Protein AF-A0A3D4AL26-F1 (afdb_monomer)

Secondary structure (DSSP, 8-state):
--------------------TTS----EEEEEEEEETTEEEEEEE--TTT-SHHHHHHHH-TTTS---SEEEEEETTTTEEEEEEETTS-B----HHHHHHHHHHHTT--SEEEEEEHHHHHH------------

Nearest PDB structures (foldseek):
  8qzy-assembly1_A  TM=8.333E-01  e=2.496E-03  Pseudomonas aeruginosa PA14
  5h2g-assembly1_B  TM=7.036E-01  e=9.043E-03  Corynebacterium glutamicum ATCC 13032
  6jis-assembly1_A-2  TM=7.839E-01  e=1.715E-01  Staphylococcus aureus
  6jiw-assembly1_A-2  TM=7.699E-01  e=2.330E-01  Staphylococcus aureus
  4noh-assembly2_B  TM=6.053E-01  e=6.214E-01  Bacillus anthracis

Mean predicted aligned error: 11.16 Å

Solvent-accessible surface area (backbone atoms only — not comparable to full-atom values): 8316 Å² total; per-residue (Å²): 139,83,87,88,81,83,82,77,77,84,72,76,86,66,86,77,87,66,92,50,92,95,50,90,71,77,54,74,44,64,36,34,28,43,77,56,97,92,40,35,36,34,40,28,60,67,47,78,91,57,72,42,38,69,56,36,20,38,46,20,27,70,87,74,35,76,40,28,52,33,40,35,30,21,39,74,88,75,77,37,81,73,48,36,26,38,34,81,20,47,79,49,86,83,52,73,65,56,56,50,51,52,52,39,45,73,74,71,50,65,79,40,78,42,84,44,33,58,66,59,60,68,71,41,74,75,78,71,78,76,76,75,74,82,127

Sequence (135 aa):
NINSNNFIFYVKCACYNKIIKGKEVMTMQIVYGLDINNLKYLVLDYNESLMNGDTVCKLAAFRSGLGADRVVFMDMVHDTVIAIYNAEGHNVVPDLNDFKAARTISAGSHEREYHVTDYYLSTIVSEKTLIKAAC

pLDDT: mean 76.56, std 22.69, range [29.19, 97.5]

Structure (mmCIF, N/CA/C/O backbone):
data_AF-A0A3D4AL26-F1
#
_entry.id   AF-A0A3D4AL26-F1
#
loop_
_atom_site.group_PDB
_atom_site.id
_atom_site.type_symbol
_atom_site.label_atom_id
_atom_site.label_alt_id
_atom_site.label_comp_id
_atom_site.label_asym_id
_atom_site.label_entity_id
_atom_site.label_seq_id
_atom_site.pdbx_PDB_ins_code
_atom_site.Cartn_x
_atom_site.Cartn_y
_atom_site.Cartn_z
_atom_site.occupancy
_atom_site.B_iso_or_equiv
_atom_site.auth_seq_id
_atom_site.auth_comp_id
_atom_site.auth_asym_id
_atom_site.auth_atom_id
_atom_site.pdbx_PDB_model_num
ATOM 1 N N . ASN A 1 1 ? 18.723 44.376 -6.836 1.00 35.94 1 ASN A N 1
ATOM 2 C CA . ASN A 1 1 ? 18.366 43.450 -7.928 1.00 35.94 1 ASN A CA 1
ATOM 3 C C . ASN A 1 1 ? 18.548 42.044 -7.402 1.00 35.94 1 ASN A C 1
ATOM 5 O O . ASN A 1 1 ? 19.679 41.612 -7.236 1.00 35.94 1 ASN A O 1
ATOM 9 N N . ILE A 1 2 ? 17.456 41.426 -6.964 1.00 32.06 2 ILE A N 1
ATOM 10 C CA . ILE A 1 2 ? 17.466 40.149 -6.251 1.00 32.06 2 ILE A CA 1
ATOM 11 C C . ILE A 1 2 ? 17.160 39.018 -7.243 1.00 32.06 2 ILE A C 1
ATOM 13 O O . ILE A 1 2 ? 16.229 39.130 -8.030 1.00 32.06 2 ILE A O 1
ATOM 17 N N . ASN A 1 3 ? 17.922 37.935 -7.086 1.00 35.09 3 ASN A N 1
ATOM 18 C CA . ASN A 1 3 ? 17.632 36.540 -7.424 1.00 35.09 3 ASN A CA 1
ATOM 19 C C . ASN A 1 3 ? 17.543 36.099 -8.883 1.00 35.09 3 ASN A C 1
ATOM 21 O O . ASN A 1 3 ? 16.505 36.175 -9.527 1.00 35.09 3 ASN A O 1
ATOM 25 N N . SER A 1 4 ? 18.571 35.351 -9.268 1.00 35.31 4 SER A N 1
ATOM 26 C CA . SER A 1 4 ? 18.408 34.146 -10.075 1.00 35.31 4 SER A CA 1
ATOM 27 C C . SER A 1 4 ? 19.645 33.279 -9.874 1.00 35.31 4 SER A C 1
ATOM 29 O O . SER A 1 4 ? 20.694 33.617 -10.410 1.00 35.31 4 SER A O 1
ATOM 31 N N . ASN A 1 5 ? 19.535 32.256 -9.017 1.00 36.06 5 ASN A N 1
ATOM 32 C CA . ASN A 1 5 ? 20.258 30.974 -9.078 1.00 36.06 5 ASN A CA 1
ATOM 33 C C . ASN A 1 5 ? 19.948 30.134 -7.825 1.00 36.06 5 ASN A C 1
ATOM 35 O O . ASN A 1 5 ? 20.831 29.812 -7.038 1.00 36.06 5 ASN A O 1
ATOM 39 N N . ASN A 1 6 ? 18.676 29.765 -7.641 1.00 31.30 6 ASN A N 1
ATOM 40 C CA . ASN A 1 6 ? 18.338 28.638 -6.774 1.00 31.30 6 ASN A CA 1
ATOM 41 C C . ASN A 1 6 ? 18.342 27.374 -7.634 1.00 31.30 6 ASN A C 1
ATOM 43 O O . ASN A 1 6 ? 17.350 27.032 -8.272 1.00 31.30 6 ASN A O 1
ATOM 47 N N . PHE A 1 7 ? 19.493 26.704 -7.659 1.00 30.92 7 PHE A N 1
ATOM 48 C CA . PHE A 1 7 ? 19.584 25.298 -8.029 1.00 30.92 7 PHE A CA 1
ATOM 49 C C . PHE A 1 7 ? 18.803 24.494 -6.984 1.00 30.92 7 PHE A C 1
ATOM 51 O O . PHE A 1 7 ? 19.277 24.268 -5.872 1.00 30.92 7 PHE A O 1
ATOM 58 N N . ILE A 1 8 ? 17.577 24.100 -7.325 1.00 31.73 8 ILE A N 1
ATOM 59 C CA . ILE A 1 8 ? 16.817 23.128 -6.543 1.00 31.73 8 ILE A CA 1
ATOM 60 C C . ILE A 1 8 ? 17.408 21.758 -6.876 1.00 31.73 8 ILE A C 1
ATOM 62 O O . ILE A 1 8 ? 17.200 21.217 -7.961 1.00 31.73 8 ILE A O 1
ATOM 66 N N . PHE A 1 9 ? 18.193 21.215 -5.950 1.00 29.19 9 PHE A N 1
ATOM 67 C CA . PHE A 1 9 ? 18.602 19.819 -5.994 1.00 29.19 9 PHE A CA 1
ATOM 68 C C . PHE A 1 9 ? 17.370 18.954 -5.712 1.00 29.19 9 PHE A C 1
ATOM 70 O O . PHE A 1 9 ? 16.875 18.921 -4.586 1.00 29.19 9 PHE A O 1
ATOM 77 N N . TYR A 1 10 ? 16.889 18.234 -6.726 1.00 30.91 10 TYR A N 1
ATOM 78 C CA . TYR A 1 10 ? 16.022 17.076 -6.530 1.00 30.91 10 TYR A CA 1
ATOM 79 C C . TYR A 1 10 ? 16.855 15.976 -5.870 1.00 30.91 10 TYR A C 1
ATOM 81 O O . TYR A 1 10 ? 17.456 15.134 -6.538 1.00 30.91 10 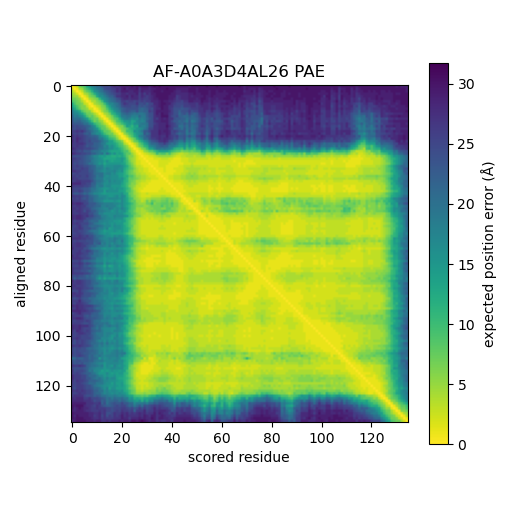TYR A O 1
ATOM 89 N N . VAL A 1 11 ? 16.944 16.001 -4.541 1.00 30.83 11 VAL A N 1
ATOM 90 C CA . VAL A 1 11 ? 17.445 14.848 -3.799 1.00 30.83 11 VAL A CA 1
ATOM 91 C C . VAL A 1 11 ? 16.312 13.834 -3.762 1.00 30.83 11 VAL A C 1
ATOM 93 O O . VAL A 1 11 ? 15.388 13.932 -2.960 1.00 30.83 11 VAL A O 1
ATOM 96 N N . LYS A 1 12 ? 16.401 12.889 -4.705 1.00 33.41 12 LYS A N 1
ATOM 97 C CA . LYS A 1 12 ? 15.806 11.549 -4.678 1.00 33.41 12 LYS A CA 1
ATOM 98 C C . LYS A 1 12 ? 15.645 11.118 -3.217 1.00 33.41 12 LYS A C 1
ATOM 100 O O . LYS A 1 12 ? 16.650 11.008 -2.512 1.00 33.41 12 LYS A O 1
ATOM 105 N N . CYS A 1 13 ? 14.406 10.946 -2.760 1.00 33.97 13 CYS A N 1
ATOM 106 C CA . CYS A 1 13 ? 14.101 10.525 -1.397 1.00 33.97 13 CYS A CA 1
ATOM 107 C C . CYS A 1 13 ? 14.562 9.070 -1.232 1.00 33.97 13 CYS A C 1
ATOM 109 O O . CYS A 1 13 ? 13.802 8.128 -1.403 1.00 33.97 13 CYS A O 1
ATOM 111 N N . ALA A 1 14 ? 15.860 8.882 -1.007 1.00 35.97 14 ALA A N 1
ATOM 112 C CA . ALA A 1 14 ? 16.391 7.641 -0.490 1.00 35.97 14 ALA A CA 1
ATOM 113 C C . ALA A 1 14 ? 15.940 7.565 0.967 1.00 35.97 14 ALA A C 1
ATOM 115 O O . ALA A 1 14 ? 16.202 8.491 1.738 1.00 35.97 14 ALA A O 1
ATOM 116 N N . CYS A 1 15 ? 15.255 6.486 1.334 1.00 41.06 15 CYS A N 1
ATOM 117 C CA . CYS A 1 15 ? 14.941 6.148 2.715 1.00 41.06 15 CYS A CA 1
ATOM 118 C C . CYS A 1 15 ? 16.244 6.128 3.536 1.00 41.06 15 CYS A C 1
ATOM 120 O O . CYS A 1 15 ? 16.999 5.155 3.532 1.00 41.06 15 CYS A O 1
ATOM 122 N N . TYR A 1 16 ? 16.565 7.244 4.192 1.00 41.66 16 TYR A N 1
ATOM 123 C CA . TYR A 1 16 ? 17.782 7.389 4.981 1.00 41.66 16 TYR A CA 1
ATOM 124 C C . TYR A 1 16 ? 17.564 6.779 6.366 1.00 41.66 16 TYR A C 1
ATOM 126 O O . TYR A 1 16 ? 17.191 7.464 7.316 1.00 41.66 16 TYR A O 1
ATOM 134 N N . ASN A 1 17 ? 17.886 5.494 6.507 1.00 46.31 17 ASN A N 1
ATOM 135 C CA . ASN A 1 17 ? 18.172 4.908 7.812 1.00 46.31 17 ASN A CA 1
ATOM 136 C C . ASN A 1 17 ? 19.556 5.379 8.270 1.00 46.31 17 ASN A C 1
ATOM 138 O O . ASN A 1 17 ? 20.585 4.856 7.841 1.00 46.31 17 ASN A O 1
ATOM 142 N N . LYS A 1 18 ? 19.605 6.385 9.147 1.00 38.44 18 LYS A N 1
ATOM 143 C CA . LYS A 1 18 ? 20.851 6.797 9.803 1.00 38.44 18 LYS A CA 1
ATOM 144 C C . LYS A 1 18 ? 20.636 6.876 11.305 1.00 38.44 18 LYS A C 1
ATOM 146 O O . LYS A 1 18 ? 20.112 7.863 11.796 1.00 38.44 18 LYS A O 1
ATOM 151 N N . ILE A 1 19 ? 21.073 5.849 12.034 1.00 38.34 19 ILE A N 1
ATOM 152 C CA . ILE A 1 19 ? 21.093 5.846 13.503 1.00 38.34 19 ILE A CA 1
ATOM 153 C C . ILE A 1 19 ? 21.969 7.015 13.974 1.00 38.34 19 ILE A C 1
ATOM 155 O O . ILE A 1 19 ? 23.199 6.964 13.904 1.00 38.34 19 ILE A O 1
ATOM 159 N N . ILE A 1 20 ? 21.337 8.084 14.455 1.00 42.66 20 ILE A N 1
ATOM 160 C CA . ILE A 1 20 ? 22.001 9.152 15.200 1.00 42.66 20 ILE A CA 1
ATOM 161 C C . ILE A 1 20 ? 21.867 8.773 16.673 1.00 42.66 20 ILE A C 1
ATOM 163 O O . ILE A 1 20 ? 20.763 8.717 17.210 1.00 42.66 20 ILE A O 1
ATOM 167 N N . LYS A 1 21 ? 23.004 8.459 17.306 1.00 37.81 21 LYS A N 1
ATOM 168 C CA . LYS A 1 21 ? 23.132 8.070 18.720 1.00 37.81 21 LYS A CA 1
ATOM 169 C C . LYS A 1 21 ? 22.123 8.812 19.614 1.00 37.81 21 LYS A C 1
ATOM 171 O O . LYS A 1 21 ? 22.260 10.013 19.829 1.00 37.81 21 LYS A O 1
ATOM 176 N N . GLY A 1 22 ? 21.142 8.080 20.144 1.00 43.06 22 GLY A N 1
ATOM 177 C CA . GLY A 1 22 ? 20.238 8.552 21.198 1.00 43.06 22 GLY A CA 1
ATOM 178 C C . GLY A 1 22 ? 19.011 9.362 20.762 1.00 43.06 22 GLY A C 1
ATOM 179 O O . GLY A 1 22 ? 18.331 9.891 21.635 1.00 43.06 22 GLY A O 1
ATOM 180 N N . LYS A 1 23 ? 18.698 9.464 19.464 1.00 41.72 23 LYS A N 1
ATOM 181 C CA . LYS A 1 23 ? 17.408 9.994 18.990 1.00 41.72 23 LYS A CA 1
ATOM 182 C C . LYS A 1 23 ? 16.742 8.966 18.082 1.00 41.72 23 LYS A C 1
ATOM 184 O O . LYS A 1 23 ? 17.336 8.586 17.076 1.00 41.72 23 LYS A O 1
ATOM 189 N N . GLU A 1 24 ? 15.535 8.525 18.439 1.00 48.28 24 GLU A N 1
ATOM 190 C CA . GLU A 1 24 ? 14.662 7.797 17.513 1.00 48.28 24 GLU A CA 1
ATOM 191 C C . GLU A 1 24 ? 14.517 8.635 16.243 1.00 48.28 24 GLU A C 1
ATOM 193 O O . GLU A 1 24 ? 14.090 9.792 16.276 1.00 48.28 24 GLU A O 1
ATOM 198 N N . VAL A 1 25 ? 14.966 8.077 15.126 1.00 51.28 25 VAL A N 1
ATOM 199 C CA . VAL A 1 25 ? 14.778 8.690 13.820 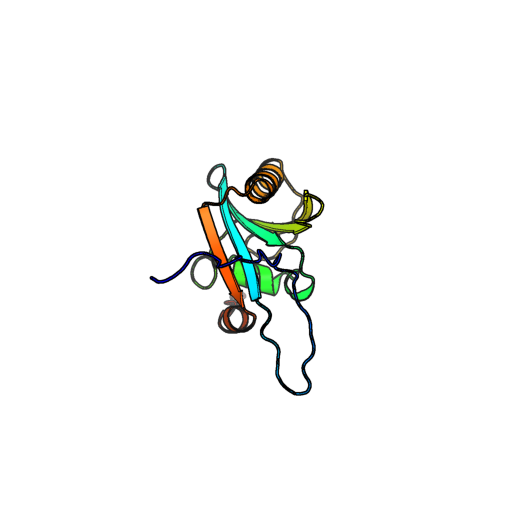1.00 51.28 25 VAL A CA 1
ATOM 200 C C . VAL A 1 25 ? 13.374 8.314 13.399 1.00 51.28 25 VAL A C 1
ATOM 202 O O . VAL A 1 25 ? 13.108 7.142 13.161 1.00 51.28 25 VAL A O 1
ATOM 205 N N . MET A 1 26 ? 12.480 9.300 13.348 1.00 58.22 26 MET A N 1
ATOM 206 C CA . MET A 1 26 ? 11.157 9.101 12.768 1.00 58.22 26 MET A CA 1
A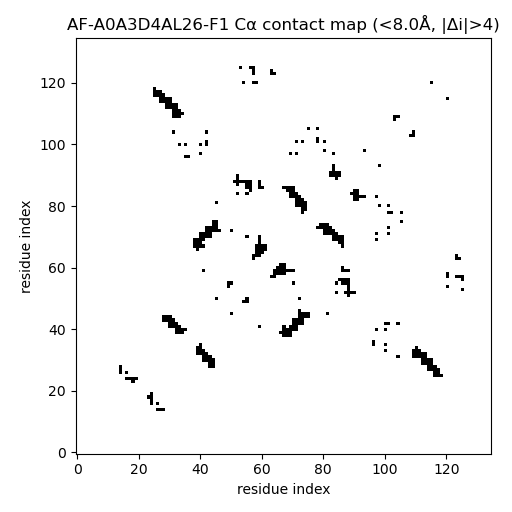TOM 207 C C . MET A 1 26 ? 11.347 8.710 11.304 1.00 58.22 26 MET A C 1
ATOM 209 O O . MET A 1 26 ? 11.857 9.521 10.524 1.00 58.22 26 MET A O 1
ATOM 213 N N . THR A 1 27 ? 10.975 7.487 10.929 1.00 71.88 27 THR A N 1
ATOM 214 C CA . THR A 1 27 ? 10.944 7.130 9.514 1.00 71.88 27 THR A CA 1
ATOM 215 C C . THR A 1 27 ? 9.695 7.744 8.888 1.00 71.88 27 THR A C 1
ATOM 217 O O . THR A 1 27 ? 8.622 7.790 9.498 1.00 71.88 27 THR A O 1
ATOM 220 N N . MET A 1 28 ? 9.867 8.323 7.701 1.00 79.62 28 MET A N 1
ATOM 221 C CA . MET A 1 28 ? 8.789 8.899 6.906 1.00 79.62 28 MET A CA 1
ATOM 222 C C . MET A 1 28 ? 8.688 8.099 5.615 1.00 79.62 28 MET A C 1
ATOM 224 O O . MET A 1 28 ? 9.655 8.015 4.860 1.00 79.62 28 MET A O 1
ATOM 228 N N . GLN A 1 29 ? 7.516 7.529 5.375 1.00 87.00 29 GLN A N 1
ATOM 229 C CA . GLN A 1 29 ? 7.163 6.790 4.179 1.00 87.00 29 GLN A CA 1
ATOM 230 C C . GLN A 1 29 ? 6.195 7.620 3.343 1.00 87.00 29 GLN A C 1
ATOM 232 O O . GLN A 1 29 ? 5.158 8.068 3.833 1.00 87.00 29 GLN A O 1
ATOM 237 N N . ILE A 1 30 ? 6.508 7.781 2.061 1.00 90.62 30 ILE A N 1
ATOM 238 C CA . ILE A 1 30 ? 5.556 8.337 1.101 1.00 90.62 30 ILE A CA 1
ATOM 239 C C . ILE A 1 30 ? 4.644 7.202 0.630 1.00 90.62 30 ILE A C 1
ATOM 241 O O . ILE A 1 30 ? 5.122 6.124 0.259 1.00 90.62 30 ILE A O 1
ATOM 245 N N . VAL A 1 31 ? 3.336 7.445 0.679 1.00 93.00 31 VAL A N 1
ATOM 246 C CA . VAL A 1 31 ? 2.287 6.524 0.238 1.00 93.00 31 VAL A CA 1
ATOM 247 C C . VAL A 1 31 ? 1.416 7.238 -0.788 1.00 93.00 31 VAL A C 1
ATOM 249 O O . VAL A 1 31 ? 0.897 8.319 -0.520 1.00 93.00 31 VAL A O 1
ATOM 252 N N . TYR A 1 32 ? 1.228 6.629 -1.952 1.00 95.75 32 TYR A N 1
ATOM 253 C CA . TYR A 1 32 ? 0.441 7.191 -3.043 1.00 95.75 32 TYR A CA 1
ATOM 254 C C . TYR A 1 32 ? -0.933 6.532 -3.110 1.00 95.75 32 TYR A C 1
ATOM 256 O O . TYR A 1 32 ? -1.041 5.309 -3.084 1.00 95.75 32 TYR A O 1
ATOM 264 N N . GLY A 1 33 ? -1.983 7.343 -3.196 1.00 95.69 33 GLY A N 1
ATOM 265 C CA . GLY A 1 33 ? -3.368 6.900 -3.312 1.00 95.69 33 GLY A CA 1
ATOM 266 C C . GLY A 1 33 ? -3.919 7.082 -4.724 1.00 95.69 33 GLY A C 1
ATOM 267 O O . GLY A 1 33 ? -3.680 8.118 -5.353 1.00 95.69 33 GLY A O 1
ATOM 268 N N . LEU A 1 34 ? -4.687 6.102 -5.198 1.00 95.94 34 LEU A N 1
ATOM 269 C CA . LEU A 1 34 ? -5.462 6.191 -6.437 1.00 95.94 34 LEU A CA 1
ATOM 270 C C . LEU A 1 34 ? -6.670 5.250 -6.427 1.00 95.94 34 LEU A C 1
ATOM 272 O O . LEU A 1 34 ? -6.645 4.212 -5.764 1.00 95.94 34 LEU A O 1
ATOM 276 N N . ASP A 1 35 ? -7.674 5.575 -7.238 1.00 95.12 35 ASP A N 1
ATOM 277 C CA . ASP A 1 35 ? -8.867 4.754 -7.409 1.00 95.12 35 ASP A CA 1
ATOM 278 C C . ASP A 1 35 ? -8.859 4.086 -8.803 1.00 95.12 35 ASP A C 1
ATOM 280 O O . ASP A 1 35 ? -8.759 4.741 -9.842 1.00 95.12 35 ASP A O 1
ATOM 284 N N . ILE A 1 36 ? -8.970 2.753 -8.854 1.00 93.44 36 ILE A N 1
ATOM 285 C CA . ILE A 1 36 ? -9.058 1.978 -10.104 1.00 93.44 36 ILE A CA 1
ATOM 286 C C . ILE A 1 36 ? -10.248 1.032 -10.027 1.00 93.44 36 ILE A C 1
ATOM 288 O O . ILE A 1 36 ? -10.298 0.162 -9.167 1.00 93.44 36 ILE A O 1
ATOM 292 N N . ASN A 1 37 ? -11.184 1.142 -10.975 1.00 91.94 37 ASN A N 1
ATOM 293 C CA . ASN A 1 37 ? -12.340 0.241 -11.081 1.00 91.94 37 ASN A CA 1
ATOM 294 C C . ASN A 1 37 ? -13.136 0.114 -9.763 1.00 91.94 37 ASN A C 1
ATOM 296 O O . ASN A 1 37 ? -13.567 -0.977 -9.399 1.00 91.94 37 ASN A O 1
ATOM 300 N N . ASN A 1 38 ? -13.333 1.237 -9.061 1.00 91.50 38 ASN A N 1
ATOM 301 C CA . ASN A 1 38 ? -13.972 1.329 -7.739 1.00 91.50 38 ASN A CA 1
ATOM 302 C C . ASN A 1 38 ? -13.219 0.635 -6.589 1.00 91.50 38 ASN A C 1
ATOM 304 O O . ASN A 1 38 ? -13.796 0.469 -5.518 1.00 91.50 38 ASN A O 1
ATOM 308 N N . LEU A 1 39 ? -11.957 0.257 -6.793 1.00 94.56 39 LEU A N 1
ATOM 309 C CA . LEU A 1 39 ? -11.054 -0.187 -5.736 1.00 94.56 39 LEU A CA 1
ATOM 310 C C . LEU A 1 39 ? -10.075 0.931 -5.394 1.00 94.56 39 LEU A C 1
ATOM 312 O O . LEU A 1 39 ? -9.481 1.545 -6.285 1.00 94.56 39 LEU A O 1
ATOM 316 N N . LYS A 1 40 ? -9.901 1.167 -4.098 1.00 96.31 40 LYS A N 1
ATOM 317 C CA . LYS A 1 40 ? -8.964 2.143 -3.552 1.00 96.31 40 LYS A CA 1
ATOM 318 C C . LYS A 1 40 ? -7.621 1.485 -3.299 1.00 96.31 40 LYS A C 1
ATOM 320 O O . LYS A 1 40 ? -7.531 0.505 -2.555 1.00 96.31 40 LYS A O 1
ATOM 325 N N . TYR A 1 41 ? -6.582 2.059 -3.883 1.00 97.50 41 TYR A N 1
ATOM 326 C CA . TYR A 1 41 ? -5.218 1.569 -3.797 1.00 97.50 41 TYR A CA 1
ATOM 327 C C . TYR A 1 41 ? -4.347 2.522 -2.995 1.00 97.50 41 TYR A C 1
ATOM 329 O O . TYR A 1 41 ? -4.371 3.731 -3.217 1.00 97.50 41 TYR A O 1
ATOM 337 N N . LEU A 1 42 ? -3.521 1.955 -2.118 1.00 96.69 42 LEU A N 1
ATOM 338 C CA . LEU A 1 42 ? -2.317 2.604 -1.610 1.00 96.69 42 LEU A CA 1
ATOM 339 C C . LEU A 1 42 ? -1.113 1.894 -2.209 1.00 96.69 42 LEU A C 1
ATOM 341 O O . LEU A 1 42 ? -1.000 0.678 -2.094 1.00 96.69 42 LEU A O 1
ATOM 345 N N . VAL A 1 43 ? -0.211 2.641 -2.828 1.00 95.44 43 VAL A N 1
ATOM 346 C CA . VAL A 1 43 ? 1.043 2.121 -3.371 1.00 95.44 43 VAL A CA 1
ATOM 347 C C . VAL A 1 43 ? 2.188 2.832 -2.674 1.00 95.44 43 VAL A C 1
ATOM 349 O O . VAL A 1 43 ? 2.198 4.058 -2.574 1.00 95.44 43 VAL A O 1
ATOM 352 N N . LEU A 1 44 ? 3.155 2.075 -2.179 1.00 93.69 44 LEU A N 1
ATOM 353 C CA . LEU A 1 44 ? 4.317 2.613 -1.487 1.00 93.69 44 LEU A CA 1
ATOM 354 C C . LEU A 1 44 ? 5.577 1.853 -1.879 1.00 93.69 44 LEU A C 1
ATOM 356 O O . LEU A 1 44 ? 5.516 0.695 -2.298 1.00 93.69 44 LEU A O 1
ATOM 360 N N . ASP A 1 45 ? 6.711 2.538 -1.750 1.00 91.06 45 ASP A N 1
ATOM 361 C CA . ASP A 1 45 ? 8.012 1.915 -1.957 1.00 91.06 45 ASP A CA 1
ATOM 362 C C . ASP A 1 45 ? 8.243 0.798 -0.932 1.00 91.06 45 ASP A C 1
ATOM 364 O O . ASP A 1 45 ? 7.722 0.842 0.191 1.00 91.06 45 ASP A O 1
ATOM 368 N N . TYR A 1 46 ? 9.015 -0.208 -1.322 1.00 83.69 46 TYR A N 1
ATOM 369 C CA . TYR A 1 46 ? 9.289 -1.358 -0.478 1.00 83.69 46 TYR A CA 1
ATOM 370 C C . TYR A 1 46 ? 10.001 -0.935 0.810 1.00 83.69 46 TYR A C 1
ATOM 372 O O . TYR A 1 46 ? 11.074 -0.329 0.793 1.00 83.69 46 TYR A O 1
ATOM 380 N N . ASN A 1 47 ? 9.406 -1.307 1.942 1.00 80.19 47 ASN A N 1
ATOM 381 C CA . ASN A 1 47 ? 9.964 -1.075 3.262 1.00 80.19 47 ASN A CA 1
ATOM 382 C C . ASN A 1 47 ? 9.599 -2.236 4.195 1.00 80.19 47 ASN A C 1
ATOM 384 O O . ASN A 1 47 ? 8.432 -2.431 4.541 1.00 80.19 47 ASN A O 1
ATOM 388 N N . GLU A 1 48 ? 10.609 -2.996 4.619 1.00 76.88 48 GLU A N 1
ATOM 389 C CA . GLU A 1 48 ? 10.449 -4.188 5.461 1.00 76.88 48 GLU A CA 1
ATOM 390 C C . GLU A 1 48 ? 9.725 -3.910 6.777 1.00 76.88 48 GLU A C 1
ATOM 392 O O . GLU A 1 48 ? 8.940 -4.744 7.225 1.00 76.88 48 GLU A O 1
ATOM 397 N N . SER A 1 49 ? 9.931 -2.737 7.388 1.00 75.38 49 SER A N 1
ATOM 398 C CA . SER A 1 49 ? 9.288 -2.406 8.667 1.00 75.38 49 SER A CA 1
ATOM 399 C C . SER A 1 49 ? 7.772 -2.246 8.535 1.00 75.38 49 SER A C 1
ATOM 401 O O . SER A 1 49 ? 7.028 -2.494 9.488 1.00 75.38 49 SER A O 1
ATOM 403 N N . LEU A 1 50 ? 7.307 -1.864 7.345 1.00 76.69 50 LEU A N 1
ATOM 404 C CA . LEU A 1 50 ? 5.899 -1.632 7.045 1.00 76.69 50 LEU A CA 1
ATOM 405 C C . LEU A 1 50 ? 5.209 -2.866 6.462 1.00 76.69 50 LEU A C 1
ATOM 407 O O . LEU A 1 50 ? 3.983 -2.954 6.513 1.00 76.69 50 LEU A O 1
ATOM 411 N N . MET A 1 51 ? 5.974 -3.833 5.952 1.00 81.81 51 MET A N 1
ATOM 412 C CA . MET A 1 51 ? 5.465 -5.029 5.281 1.00 81.81 51 MET A CA 1
ATOM 413 C C . MET A 1 51 ? 5.052 -6.130 6.275 1.00 81.81 51 MET A C 1
ATOM 415 O O . MET A 1 51 ? 5.485 -7.279 6.201 1.00 81.81 51 MET A O 1
ATOM 419 N N . ASN A 1 52 ? 4.189 -5.776 7.228 1.00 86.81 52 ASN A N 1
ATOM 420 C CA . ASN A 1 52 ? 3.541 -6.713 8.142 1.00 86.81 52 ASN A CA 1
ATOM 421 C C . ASN A 1 52 ? 2.025 -6.462 8.176 1.00 86.81 52 ASN A C 1
ATOM 423 O O . ASN A 1 52 ? 1.566 -5.337 7.975 1.00 86.81 52 ASN A O 1
ATOM 427 N N . GLY A 1 53 ? 1.245 -7.517 8.423 1.00 86.81 53 GLY A N 1
ATOM 428 C CA . GLY A 1 53 ? -0.214 -7.449 8.320 1.00 86.81 53 GLY A CA 1
ATOM 429 C C . GLY A 1 53 ? -0.856 -6.430 9.263 1.00 86.81 53 GLY A C 1
ATOM 430 O O . GLY A 1 53 ? -1.747 -5.698 8.844 1.00 86.81 53 GLY A O 1
ATOM 431 N N . ASP A 1 54 ? -0.359 -6.306 10.496 1.00 88.38 54 ASP A N 1
ATOM 432 C CA . ASP A 1 54 ? -0.907 -5.370 11.483 1.00 88.38 54 ASP A CA 1
ATOM 433 C C . ASP A 1 54 ? -0.726 -3.910 11.042 1.00 88.38 54 ASP A C 1
ATOM 435 O O . ASP A 1 54 ? -1.676 -3.123 11.081 1.0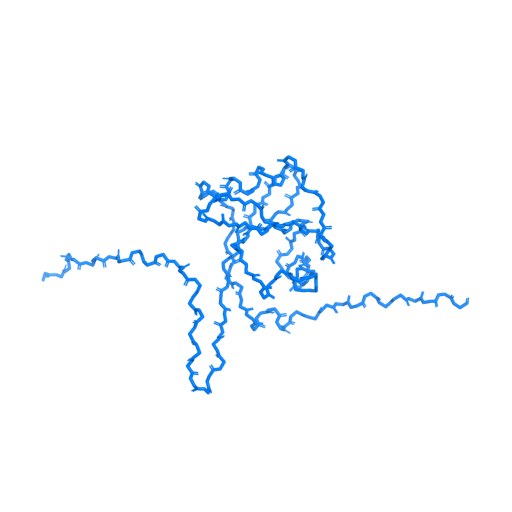0 88.38 54 ASP A O 1
ATOM 439 N N . THR A 1 55 ? 0.475 -3.540 10.588 1.00 88.50 55 THR A N 1
ATOM 440 C CA . THR A 1 55 ? 0.764 -2.196 10.068 1.00 88.50 55 THR A CA 1
ATOM 441 C C . THR A 1 55 ? -0.066 -1.898 8.826 1.00 88.50 55 THR A C 1
ATOM 443 O O . THR A 1 55 ? -0.626 -0.808 8.710 1.00 88.50 55 THR A O 1
ATOM 446 N N . VAL A 1 56 ? -0.190 -2.864 7.915 1.00 91.31 56 VAL A N 1
ATOM 447 C CA . VAL A 1 56 ? -0.995 -2.691 6.704 1.00 91.31 56 VAL A CA 1
ATOM 448 C C . VAL A 1 56 ? -2.474 -2.511 7.034 1.00 91.31 56 VAL A C 1
ATOM 450 O O . VAL A 1 56 ? -3.107 -1.606 6.498 1.00 91.31 56 VAL A O 1
ATOM 453 N N . CYS A 1 57 ? -3.013 -3.315 7.948 1.00 91.38 57 CYS A N 1
ATOM 454 C CA . CYS A 1 57 ? -4.394 -3.205 8.408 1.00 91.38 57 CYS A CA 1
ATOM 455 C C . CYS A 1 57 ? -4.673 -1.812 8.999 1.00 91.38 57 CYS A C 1
ATOM 457 O O . CYS A 1 57 ? -5.657 -1.162 8.645 1.00 91.38 57 CYS A O 1
ATOM 459 N N . LYS A 1 58 ? -3.757 -1.289 9.827 1.00 90.50 58 LYS A N 1
ATOM 460 C CA . LYS A 1 58 ? -3.841 0.089 10.341 1.00 90.50 58 LYS A CA 1
ATOM 461 C C . LYS A 1 58 ? -3.836 1.124 9.227 1.00 90.50 58 LYS A C 1
ATOM 463 O O . LYS A 1 58 ? -4.646 2.045 9.248 1.00 90.50 58 LYS A O 1
ATOM 468 N N . LEU A 1 59 ? -2.926 0.977 8.267 1.00 90.44 59 LEU A N 1
ATOM 469 C CA . LEU A 1 59 ? -2.785 1.905 7.151 1.00 90.44 59 LEU A CA 1
ATOM 470 C C . LEU A 1 59 ? -4.044 1.922 6.271 1.00 90.44 59 LEU A C 1
ATOM 472 O O . LEU A 1 59 ? -4.513 2.992 5.886 1.00 90.44 59 LEU A O 1
ATOM 476 N N . ALA A 1 60 ? -4.612 0.751 5.989 1.00 92.94 60 ALA A N 1
ATOM 477 C CA . ALA A 1 60 ? -5.769 0.582 5.118 1.00 92.94 60 ALA A CA 1
ATOM 478 C C . ALA A 1 60 ? -7.114 0.899 5.797 1.00 92.94 60 ALA A C 1
ATOM 480 O O . ALA A 1 60 ? -8.119 1.077 5.107 1.00 92.94 60 ALA A O 1
ATOM 481 N N . ALA A 1 61 ? -7.158 1.006 7.129 1.00 90.19 61 ALA A N 1
ATOM 482 C CA . ALA A 1 61 ? -8.387 1.263 7.873 1.00 90.19 61 ALA A CA 1
ATOM 483 C C . ALA A 1 61 ? -9.091 2.553 7.410 1.00 90.19 61 ALA A C 1
ATOM 485 O O . ALA A 1 61 ? -8.511 3.635 7.413 1.00 90.19 61 ALA A O 1
ATOM 486 N N . PHE A 1 62 ? -10.378 2.463 7.061 1.00 85.75 62 PHE A N 1
ATOM 487 C CA . PHE A 1 62 ? -11.119 3.582 6.458 1.00 85.75 62 PHE A CA 1
ATOM 488 C C . PHE A 1 62 ? -11.342 4.782 7.388 1.00 85.75 62 PHE A C 1
ATOM 490 O O . PHE A 1 62 ? -11.412 5.918 6.932 1.00 85.75 62 PHE A O 1
ATOM 497 N N . ARG A 1 63 ? -11.513 4.533 8.691 1.00 82.38 63 ARG A N 1
ATOM 498 C CA . ARG A 1 63 ? -11.861 5.582 9.668 1.00 82.38 63 ARG A CA 1
ATOM 499 C C . ARG A 1 63 ? -10.660 6.134 10.419 1.00 82.38 63 ARG A C 1
ATOM 501 O O . ARG A 1 63 ? -10.670 7.299 10.795 1.00 82.38 63 ARG A O 1
ATOM 508 N N . SER A 1 64 ? -9.683 5.279 10.690 1.00 82.31 64 SER A N 1
ATOM 509 C CA . SER A 1 64 ? -8.530 5.588 11.534 1.00 82.31 64 SER A CA 1
ATOM 510 C C . SER A 1 64 ? -7.211 5.617 10.760 1.00 82.31 64 SER A C 1
ATOM 512 O O . SER A 1 64 ? -6.253 6.202 11.252 1.00 82.31 64 SER A O 1
ATOM 514 N N . GLY A 1 65 ? -7.169 5.025 9.564 1.00 89.06 65 GLY A N 1
ATOM 515 C CA . GLY A 1 65 ? -6.030 5.023 8.652 1.00 89.06 65 GLY A CA 1
ATOM 516 C C . GLY A 1 65 ? -6.245 5.935 7.444 1.00 89.06 65 GLY A C 1
ATOM 517 O O . GLY A 1 65 ? -6.951 6.942 7.514 1.00 89.06 65 GLY A O 1
ATOM 518 N N . LEU A 1 66 ? -5.624 5.568 6.323 1.00 91.81 66 LEU A N 1
ATOM 519 C CA . LEU A 1 66 ? -5.734 6.282 5.047 1.00 91.81 66 LEU A CA 1
ATOM 520 C C . LEU A 1 66 ? -6.918 5.805 4.194 1.00 91.81 66 LEU A C 1
ATOM 522 O O . LEU A 1 66 ? -7.363 6.535 3.310 1.00 91.81 66 LEU A O 1
ATOM 526 N N . GLY A 1 67 ? -7.438 4.608 4.478 1.00 92.75 67 GLY A N 1
ATOM 527 C CA . GLY A 1 67 ? -8.601 4.031 3.812 1.00 92.75 67 GLY A CA 1
ATOM 528 C C . GLY A 1 67 ? -8.309 3.474 2.423 1.00 92.75 67 GLY A C 1
ATOM 529 O O . GLY A 1 67 ? -8.320 4.212 1.439 1.00 92.75 67 GLY A O 1
ATOM 530 N N . ALA A 1 68 ? -8.138 2.156 2.330 1.00 95.69 68 ALA A N 1
ATOM 531 C CA . ALA A 1 68 ? -7.935 1.472 1.058 1.00 95.69 68 ALA A CA 1
ATOM 532 C C . ALA A 1 68 ? -8.419 0.025 1.070 1.00 95.69 68 ALA A C 1
ATOM 534 O O . ALA A 1 68 ? -8.487 -0.607 2.119 1.00 95.69 68 ALA A O 1
ATOM 535 N N . ASP A 1 69 ? -8.715 -0.493 -0.119 1.00 95.94 69 ASP A N 1
ATOM 536 C CA . ASP A 1 69 ? -9.078 -1.895 -0.329 1.00 95.94 69 ASP A CA 1
ATOM 537 C C . ASP A 1 69 ? -7.825 -2.762 -0.524 1.00 95.94 69 ASP A C 1
ATOM 539 O O . ASP A 1 69 ? -7.779 -3.925 -0.107 1.00 95.94 69 ASP A O 1
ATOM 543 N N . ARG A 1 70 ? -6.794 -2.178 -1.149 1.00 96.44 70 ARG A N 1
ATOM 544 C CA . ARG A 1 70 ? -5.520 -2.822 -1.477 1.00 96.44 70 ARG A CA 1
ATOM 545 C C . ARG A 1 70 ? -4.339 -1.941 -1.087 1.00 96.44 70 ARG A C 1
ATOM 547 O O . ARG A 1 70 ? -4.328 -0.742 -1.364 1.00 96.44 70 ARG A O 1
ATOM 554 N N . VAL A 1 71 ? -3.313 -2.562 -0.514 1.00 96.19 71 VAL A N 1
ATOM 555 C CA . VAL A 1 71 ? -2.009 -1.940 -0.258 1.00 96.19 71 VAL A CA 1
ATOM 556 C C . VAL A 1 71 ? -0.944 -2.691 -1.046 1.00 96.19 71 VAL A C 1
ATOM 558 O O . VAL A 1 71 ? -0.786 -3.900 -0.885 1.00 96.19 71 VAL A O 1
ATOM 561 N N . VAL A 1 72 ? -0.234 -1.977 -1.912 1.00 96.06 72 VAL A N 1
ATOM 562 C CA . VAL A 1 72 ? 0.755 -2.510 -2.849 1.00 96.06 72 VAL A CA 1
ATOM 563 C C . VAL A 1 72 ? 2.137 -2.007 -2.452 1.00 96.06 72 VAL A C 1
ATOM 565 O O . VAL A 1 72 ? 2.404 -0.806 -2.469 1.00 96.06 72 VAL A O 1
ATOM 568 N N . PHE A 1 73 ? 3.027 -2.938 -2.130 1.00 94.56 73 PHE A N 1
ATOM 569 C CA . PHE A 1 73 ? 4.445 -2.667 -1.937 1.00 94.56 73 PHE A CA 1
ATOM 570 C C . PHE A 1 73 ? 5.166 -2.900 -3.256 1.00 94.56 73 PHE A C 1
ATOM 572 O O . PHE A 1 73 ? 5.087 -3.989 -3.830 1.00 94.56 73 PHE A O 1
ATOM 579 N N . MET A 1 74 ? 5.870 -1.883 -3.734 1.00 93.25 74 MET A N 1
ATOM 580 C CA . MET A 1 74 ? 6.581 -1.913 -5.006 1.00 93.25 74 MET A CA 1
ATOM 581 C C . MET A 1 74 ? 8.025 -1.489 -4.792 1.00 93.25 74 MET A C 1
ATOM 583 O O . MET A 1 74 ? 8.281 -0.563 -4.040 1.00 93.25 74 MET A O 1
ATOM 587 N N . ASP A 1 75 ? 8.962 -2.118 -5.485 1.00 90.50 75 ASP A N 1
ATOM 588 C CA . ASP A 1 75 ? 10.271 -1.528 -5.715 1.00 90.50 75 ASP A CA 1
ATOM 589 C C . ASP A 1 75 ? 10.113 -0.452 -6.794 1.00 90.50 75 ASP A C 1
ATOM 591 O O . ASP A 1 75 ? 9.973 -0.755 -7.984 1.00 90.50 75 ASP A O 1
ATOM 595 N N . MET A 1 76 ? 10.089 0.811 -6.365 1.00 85.19 76 MET A N 1
ATOM 596 C CA . MET A 1 76 ? 9.893 1.959 -7.256 1.00 85.19 76 MET A CA 1
ATOM 597 C C . MET A 1 76 ? 11.081 2.193 -8.199 1.00 85.19 76 MET A C 1
ATOM 599 O O . MET A 1 76 ? 10.936 2.882 -9.207 1.00 85.19 76 MET A O 1
ATOM 603 N N . VAL A 1 77 ? 12.259 1.631 -7.904 1.00 86.19 77 VAL A N 1
ATOM 604 C CA . VAL A 1 77 ? 13.449 1.747 -8.760 1.00 86.19 77 VAL A CA 1
ATOM 605 C C . VAL A 1 77 ? 13.375 0.759 -9.921 1.00 86.19 77 VAL A C 1
ATOM 607 O O . VAL A 1 77 ? 13.733 1.113 -11.045 1.00 86.19 77 VAL A O 1
ATOM 610 N N . HIS A 1 78 ? 12.909 -0.460 -9.653 1.00 86.50 78 HIS A N 1
ATOM 611 C CA . HIS A 1 78 ? 12.835 -1.545 -10.635 1.00 86.50 78 HIS A CA 1
ATOM 612 C C . HIS A 1 78 ? 11.422 -1.780 -11.197 1.00 86.50 78 HIS A C 1
ATOM 614 O O . HIS A 1 78 ? 11.213 -2.767 -11.901 1.00 86.50 78 HIS A O 1
ATOM 620 N N . ASP A 1 79 ? 10.457 -0.909 -10.887 1.00 86.25 79 ASP A N 1
ATOM 621 C CA . ASP A 1 79 ? 9.052 -1.000 -11.323 1.00 86.25 79 ASP A CA 1
ATOM 622 C C . ASP A 1 79 ? 8.426 -2.386 -11.061 1.00 86.25 79 ASP A C 1
ATOM 624 O O . ASP A 1 79 ? 7.743 -2.97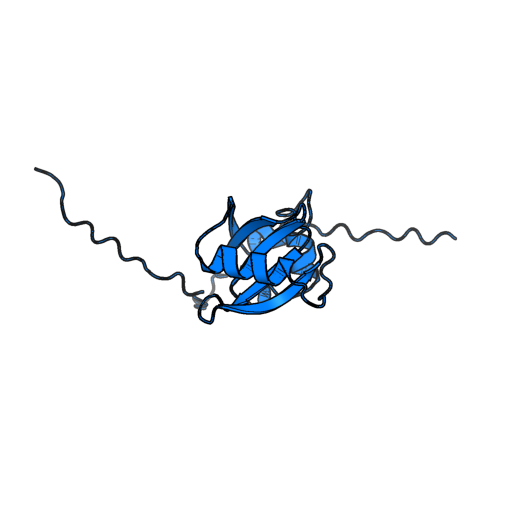4 -11.903 1.00 86.25 79 ASP A O 1
ATOM 628 N N . THR A 1 80 ? 8.733 -2.962 -9.895 1.00 90.25 80 THR A N 1
ATOM 629 C CA . THR A 1 80 ? 8.403 -4.357 -9.571 1.00 90.25 80 THR A CA 1
ATOM 630 C C . THR A 1 80 ? 7.515 -4.433 -8.339 1.00 90.25 80 THR A C 1
ATOM 632 O O . THR A 1 80 ? 7.889 -3.971 -7.267 1.00 90.25 80 THR A O 1
ATOM 635 N N . VAL A 1 81 ? 6.343 -5.059 -8.463 1.00 93.00 81 VAL A N 1
ATOM 636 C CA . VAL A 1 81 ? 5.467 -5.338 -7.315 1.00 93.00 81 VAL A CA 1
ATOM 637 C C . VAL A 1 81 ? 6.099 -6.427 -6.449 1.00 93.00 81 VAL A C 1
ATOM 639 O O . VAL A 1 81 ? 6.370 -7.524 -6.934 1.00 93.00 81 VAL A O 1
ATOM 642 N N . ILE A 1 82 ? 6.312 -6.125 -5.170 1.00 93.31 82 ILE A N 1
ATOM 643 C CA . ILE A 1 82 ? 6.922 -7.029 -4.190 1.00 93.31 82 ILE A CA 1
ATOM 644 C C . ILE A 1 82 ? 5.855 -7.808 -3.426 1.00 93.31 82 ILE A C 1
ATOM 646 O O . ILE A 1 82 ? 5.960 -9.023 -3.271 1.00 93.31 82 ILE A O 1
ATOM 650 N N . ALA A 1 83 ? 4.822 -7.117 -2.946 1.00 93.38 83 ALA A N 1
ATOM 651 C CA . ALA A 1 83 ? 3.755 -7.730 -2.168 1.00 93.38 83 ALA A CA 1
ATOM 652 C C . ALA A 1 83 ? 2.463 -6.925 -2.264 1.00 93.38 83 ALA A C 1
ATOM 654 O O . ALA A 1 83 ? 2.481 -5.709 -2.460 1.00 93.38 83 ALA A O 1
ATOM 655 N N . ILE A 1 84 ? 1.338 -7.608 -2.076 1.00 94.75 84 ILE A N 1
ATOM 656 C CA . ILE A 1 84 ? 0.019 -6.987 -2.033 1.00 94.75 84 ILE A CA 1
ATOM 657 C C . ILE A 1 84 ? -0.718 -7.515 -0.827 1.00 94.75 84 ILE A C 1
ATOM 659 O O . ILE A 1 84 ? -0.697 -8.709 -0.536 1.00 94.75 84 ILE A O 1
ATOM 663 N N . TYR A 1 85 ? -1.400 -6.607 -0.157 1.00 96.00 85 TYR A N 1
ATOM 664 C CA . TYR A 1 85 ? -2.217 -6.899 0.995 1.00 96.00 85 TYR A CA 1
ATOM 665 C C . TYR A 1 85 ? -3.630 -6.364 0.783 1.00 96.00 85 TYR A C 1
ATOM 667 O O . TYR A 1 85 ? -3.831 -5.338 0.128 1.00 96.00 85 TYR A O 1
ATOM 675 N N . ASN A 1 86 ? -4.622 -7.064 1.3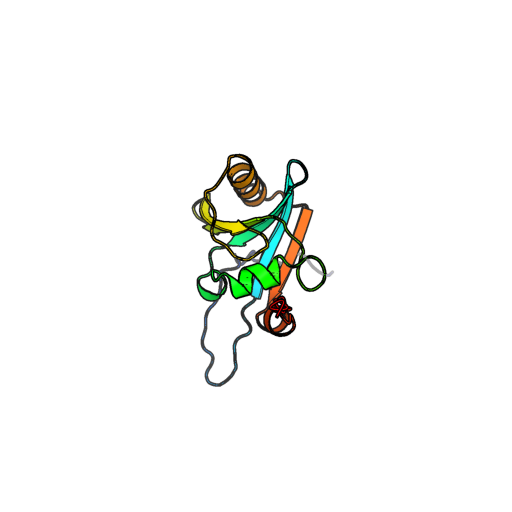26 1.00 95.50 86 ASN A N 1
ATOM 676 C CA . ASN A 1 86 ? -5.977 -6.530 1.434 1.00 95.50 86 ASN A CA 1
ATOM 677 C C . ASN A 1 86 ? -6.100 -5.571 2.638 1.00 95.50 86 ASN A C 1
ATOM 679 O O . ASN A 1 86 ? -5.180 -5.447 3.450 1.00 95.50 86 ASN A O 1
ATOM 683 N N . ALA A 1 87 ? -7.262 -4.930 2.779 1.00 92.44 87 ALA A N 1
ATOM 684 C CA . ALA A 1 87 ? -7.559 -4.021 3.890 1.00 92.44 87 ALA A CA 1
ATOM 685 C C . ALA A 1 87 ? -7.435 -4.653 5.293 1.00 92.44 87 ALA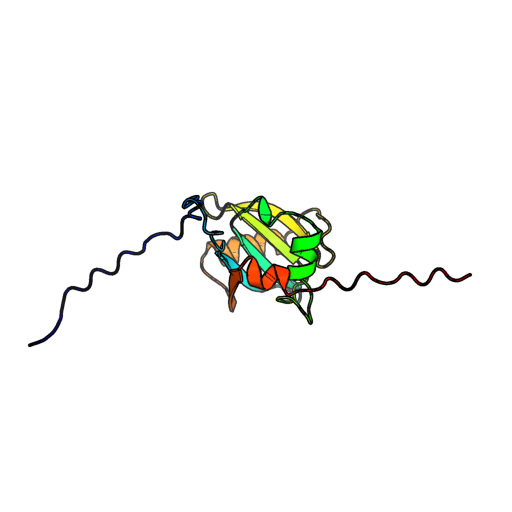 A C 1
ATOM 687 O O . ALA A 1 87 ? -7.247 -3.944 6.277 1.00 92.44 87 ALA A O 1
ATOM 688 N N . GLU A 1 88 ? -7.527 -5.981 5.395 1.00 92.25 88 GLU A N 1
ATOM 689 C CA . GLU A 1 88 ? -7.406 -6.721 6.656 1.00 92.25 88 GLU A CA 1
ATOM 690 C C . GLU A 1 88 ? -5.945 -7.008 7.036 1.00 92.25 88 GLU A C 1
ATOM 692 O O . GLU A 1 88 ? -5.686 -7.510 8.127 1.00 92.25 88 GLU A O 1
ATOM 697 N N . GLY A 1 89 ? -4.984 -6.699 6.158 1.00 92.19 89 GLY A N 1
ATOM 698 C CA . GLY A 1 89 ? -3.570 -6.999 6.379 1.00 92.19 89 GLY A CA 1
ATOM 699 C C . GLY A 1 89 ? -3.156 -8.414 5.969 1.00 92.19 89 GLY A C 1
ATOM 700 O O . GLY A 1 89 ? -2.074 -8.870 6.340 1.00 92.19 89 GLY A O 1
ATOM 701 N N . HIS A 1 90 ? -3.968 -9.121 5.182 1.00 93.31 90 HIS A N 1
ATOM 702 C CA . HIS A 1 90 ? -3.606 -10.422 4.621 1.00 93.31 90 HIS A CA 1
ATOM 703 C C . HIS A 1 90 ? -2.895 -10.250 3.281 1.00 93.31 90 HIS A C 1
ATOM 705 O O . HIS A 1 90 ? -3.383 -9.525 2.415 1.00 93.31 90 HIS A O 1
ATOM 711 N N . ASN A 1 91 ? -1.764 -10.939 3.100 1.00 93.94 91 ASN A N 1
ATOM 712 C CA . ASN A 1 91 ? -1.092 -11.001 1.804 1.00 93.94 91 ASN A CA 1
ATOM 713 C C . ASN A 1 91 ? -1.976 -11.777 0.814 1.00 93.94 91 ASN A C 1
ATOM 715 O O . ASN A 1 91 ? -2.542 -12.817 1.161 1.00 93.94 91 ASN A O 1
ATOM 719 N N . VAL A 1 92 ? -2.125 -11.254 -0.397 1.00 94.06 92 VAL A N 1
ATOM 720 C CA . VAL A 1 92 ? -3.026 -11.783 -1.423 1.00 94.06 92 VAL A CA 1
ATOM 721 C C . VAL A 1 92 ? -2.311 -11.968 -2.753 1.00 94.06 92 VAL A C 1
ATOM 723 O O . VAL A 1 92 ? -1.343 -11.280 -3.070 1.00 94.06 92 VAL A O 1
ATOM 726 N N . VAL A 1 93 ? -2.833 -12.890 -3.564 1.00 91.75 93 VAL A N 1
ATOM 727 C CA . VAL A 1 93 ? -2.362 -13.081 -4.938 1.00 91.75 93 VAL A CA 1
ATOM 728 C C . VAL A 1 93 ? -2.719 -11.840 -5.771 1.00 91.75 93 VAL A C 1
ATOM 730 O O . VAL A 1 93 ? -3.897 -11.471 -5.785 1.00 91.75 93 VAL A O 1
ATOM 733 N N . PRO A 1 94 ? -1.746 -11.222 -6.468 1.00 90.19 94 PRO A N 1
ATOM 734 C CA . PRO A 1 94 ? -1.987 -10.072 -7.333 1.00 90.19 94 PRO A CA 1
ATOM 735 C C . PRO A 1 94 ? -2.959 -10.350 -8.478 1.00 90.19 94 PRO A C 1
ATOM 737 O O . PRO A 1 94 ? -2.866 -11.386 -9.143 1.00 90.19 94 PRO A O 1
ATOM 740 N N . ASP A 1 95 ? -3.823 -9.381 -8.770 1.00 91.94 95 ASP A N 1
ATOM 741 C CA . ASP A 1 95 ? -4.648 -9.346 -9.974 1.00 91.94 95 ASP A CA 1
ATOM 742 C C . ASP A 1 95 ? -4.207 -8.245 -10.963 1.00 91.94 95 ASP A C 1
ATOM 744 O O . ASP A 1 95 ? -3.278 -7.468 -10.726 1.00 91.94 95 ASP A O 1
ATOM 748 N N . LEU A 1 96 ? -4.855 -8.195 -12.133 1.00 93.06 96 LEU A N 1
ATOM 749 C CA . LEU A 1 96 ? -4.523 -7.238 -13.197 1.00 93.06 96 LEU A CA 1
ATOM 750 C C . LEU A 1 96 ? -4.694 -5.770 -12.773 1.00 93.06 96 LEU A C 1
ATOM 752 O O . LEU A 1 96 ? -3.963 -4.910 -13.272 1.00 93.06 96 LEU A O 1
ATOM 756 N N . ASN A 1 97 ? -5.653 -5.467 -11.895 1.00 94.06 97 ASN A N 1
ATOM 757 C CA . ASN A 1 97 ? -5.875 -4.102 -11.425 1.00 94.06 97 ASN A CA 1
ATOM 758 C C . ASN 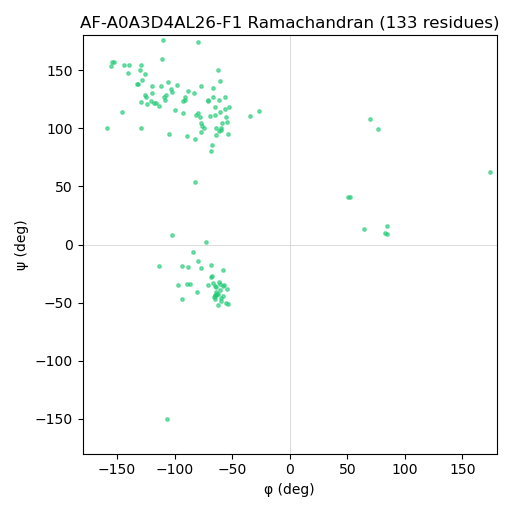A 1 97 ? -4.747 -3.664 -10.499 1.00 94.06 97 ASN A C 1
ATOM 760 O O . ASN A 1 97 ? -4.328 -2.511 -10.569 1.00 94.06 97 ASN A O 1
ATOM 764 N N . ASP A 1 98 ? -4.199 -4.583 -9.708 1.00 93.25 98 ASP A N 1
ATOM 765 C CA . ASP A 1 98 ? -3.091 -4.269 -8.817 1.00 93.25 98 ASP A CA 1
ATOM 766 C C . ASP A 1 98 ? -1.818 -3.887 -9.592 1.00 93.25 98 ASP A C 1
ATOM 768 O O . ASP A 1 98 ? -1.166 -2.885 -9.291 1.00 93.25 98 ASP A O 1
ATOM 772 N N . PHE A 1 99 ? -1.500 -4.626 -10.663 1.00 93.06 99 PHE A N 1
ATOM 773 C CA . PHE A 1 99 ? -0.396 -4.261 -11.561 1.00 93.06 99 PHE A CA 1
ATOM 774 C C . PHE A 1 99 ? -0.656 -2.944 -12.292 1.00 93.06 99 PHE A C 1
ATOM 776 O O . PHE A 1 99 ? 0.269 -2.163 -12.527 1.00 93.06 99 PHE A O 1
ATOM 783 N N . LYS A 1 100 ? -1.915 -2.675 -12.657 1.00 94.12 100 LYS A N 1
ATOM 784 C CA . LYS A 1 100 ? -2.307 -1.393 -13.249 1.00 94.12 100 LYS A CA 1
ATOM 785 C C . LYS A 1 100 ? -2.103 -0.246 -12.256 1.00 94.12 100 LYS A C 1
ATOM 787 O O . LYS A 1 100 ? -1.603 0.803 -12.662 1.00 94.12 100 LYS A O 1
ATOM 792 N N . ALA A 1 101 ? -2.438 -0.447 -10.981 1.00 93.38 101 ALA A N 1
ATOM 793 C CA . ALA A 1 101 ? -2.242 0.541 -9.927 1.00 93.38 101 ALA A CA 1
ATOM 794 C C . ALA A 1 101 ? -0.760 0.874 -9.741 1.00 93.38 101 ALA A C 1
ATOM 796 O O . ALA A 1 101 ? -0.372 2.036 -9.852 1.00 93.38 101 ALA A O 1
ATOM 797 N N . ALA A 1 102 ? 0.070 -0.159 -9.575 1.00 93.06 102 ALA A N 1
ATOM 798 C CA . ALA A 1 102 ? 1.518 -0.037 -9.441 1.00 93.06 102 ALA A CA 1
ATOM 799 C C . ALA A 1 102 ? 2.146 0.758 -10.601 1.00 93.06 102 ALA A C 1
ATOM 801 O O . ALA A 1 102 ? 2.816 1.766 -10.383 1.00 93.06 102 ALA A O 1
ATOM 802 N N . ARG A 1 103 ? 1.834 0.379 -11.849 1.00 92.75 103 ARG A N 1
ATOM 803 C CA . ARG A 1 103 ? 2.349 1.065 -13.046 1.00 92.75 103 ARG A CA 1
ATOM 804 C C . ARG A 1 103 ? 1.888 2.514 -13.171 1.00 92.75 103 ARG A C 1
ATOM 806 O O . ARG A 1 103 ? 2.647 3.352 -13.644 1.00 92.75 103 ARG A O 1
ATOM 813 N N . THR A 1 104 ? 0.648 2.812 -12.781 1.00 92.75 104 THR A N 1
ATOM 814 C CA . THR A 1 104 ? 0.105 4.180 -12.849 1.00 92.75 104 THR A CA 1
ATOM 815 C C . THR A 1 104 ? 0.889 5.109 -11.919 1.00 92.75 104 THR A C 1
ATOM 817 O O . THR A 1 104 ? 1.314 6.186 -12.338 1.00 92.75 104 THR A O 1
ATOM 820 N N . ILE A 1 105 ? 1.178 4.638 -10.703 1.00 91.62 105 ILE A N 1
ATOM 821 C CA . ILE A 1 105 ? 2.004 5.354 -9.724 1.00 91.62 105 ILE A CA 1
ATOM 822 C C . ILE A 1 105 ? 3.454 5.486 -10.191 1.00 91.62 105 ILE A C 1
ATOM 824 O O . ILE A 1 105 ? 4.013 6.576 -10.124 1.00 91.62 105 ILE A O 1
ATOM 828 N N . SER A 1 106 ? 4.044 4.408 -10.711 1.00 88.00 106 SER A N 1
ATOM 829 C CA . SER A 1 106 ? 5.405 4.401 -11.268 1.00 88.00 106 SER A CA 1
ATOM 830 C C . SER A 1 106 ? 5.581 5.414 -12.407 1.00 88.00 106 SER A C 1
ATOM 832 O O . SER A 1 106 ? 6.597 6.102 -12.505 1.00 88.00 106 SER A O 1
ATOM 834 N N . ALA A 1 107 ? 4.536 5.607 -13.218 1.00 88.00 107 ALA A N 1
ATOM 835 C CA . ALA A 1 107 ? 4.477 6.642 -14.249 1.00 88.00 107 ALA A CA 1
ATOM 836 C C . ALA A 1 107 ? 4.291 8.075 -13.695 1.00 88.00 107 ALA A C 1
ATOM 838 O O . ALA A 1 107 ? 4.175 9.024 -14.471 1.00 88.00 107 ALA A O 1
ATOM 839 N N . GLY A 1 108 ? 4.245 8.248 -12.371 1.00 86.19 108 GLY A N 1
ATOM 840 C CA . GLY A 1 108 ? 4.077 9.530 -11.689 1.00 86.19 108 GLY A CA 1
ATOM 841 C C . GLY A 1 108 ? 2.626 10.001 -11.568 1.00 86.19 108 GLY A C 1
ATOM 842 O O . GLY A 1 108 ? 2.395 11.147 -11.187 1.00 86.19 108 GLY A O 1
ATOM 843 N N . SER A 1 109 ? 1.641 9.154 -11.882 1.00 89.75 109 SER A N 1
ATOM 844 C CA . SER A 1 109 ? 0.223 9.511 -11.816 1.00 89.75 109 SER A CA 1
ATOM 845 C C . SER A 1 109 ? -0.408 8.980 -10.533 1.00 89.75 109 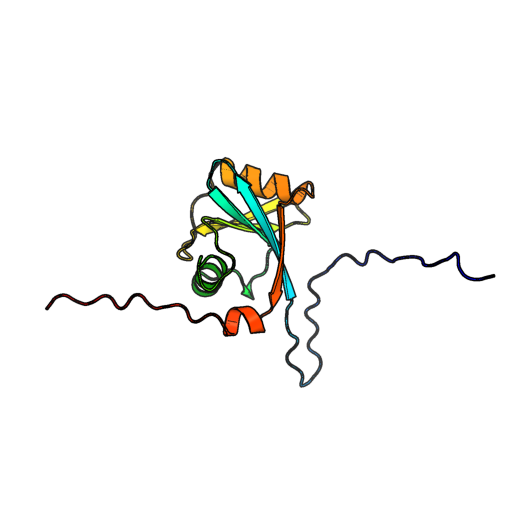SER A C 1
ATOM 847 O O . SER A 1 109 ? -0.496 7.775 -10.326 1.00 89.75 109 SER A O 1
ATOM 849 N N . HIS A 1 110 ? -0.850 9.891 -9.669 1.00 91.00 110 HIS A N 1
ATOM 850 C CA . HIS A 1 110 ? -1.524 9.597 -8.407 1.00 91.00 110 HIS A CA 1
ATOM 851 C C . HIS A 1 110 ? -2.605 10.644 -8.139 1.00 91.00 110 HIS A C 1
ATOM 853 O O . HIS A 1 110 ? -2.519 11.773 -8.623 1.00 91.00 110 HIS A O 1
ATOM 859 N N . GLU A 1 111 ? -3.622 10.282 -7.363 1.00 92.75 111 GLU A N 1
ATOM 860 C CA . GLU A 1 111 ? -4.651 11.234 -6.934 1.00 92.75 111 GLU A CA 1
ATOM 861 C C . GLU A 1 111 ? -4.272 11.918 -5.625 1.00 92.75 111 GLU A C 1
ATOM 863 O O . GLU A 1 111 ? -4.623 13.074 -5.387 1.00 92.75 111 GLU A O 1
ATOM 868 N N . ARG A 1 112 ? -3.591 11.178 -4.744 1.00 92.00 112 ARG A N 1
ATOM 869 C CA . ARG A 1 112 ? -3.225 11.627 -3.401 1.00 92.00 112 ARG A CA 1
ATOM 870 C C . ARG A 1 112 ? -1.822 11.157 -3.051 1.00 92.00 112 ARG A C 1
ATOM 872 O O . ARG A 1 112 ? -1.407 10.074 -3.451 1.00 92.00 112 ARG A O 1
ATOM 879 N N . GLU A 1 113 ? -1.121 11.963 -2.270 1.00 94.31 113 GLU A N 1
ATOM 880 C CA . GLU A 1 113 ? 0.177 11.637 -1.687 1.00 94.31 113 GLU A CA 1
ATOM 881 C C . GLU A 1 113 ? 0.078 11.845 -0.173 1.00 94.31 113 GLU A C 1
ATOM 883 O O . GLU A 1 113 ? -0.383 12.888 0.294 1.00 94.31 113 GLU A O 1
ATOM 888 N N . TYR A 1 114 ? 0.473 10.834 0.594 1.00 90.69 114 TYR A N 1
ATOM 889 C CA . TYR A 1 114 ? 0.431 10.826 2.049 1.00 90.69 114 TYR A CA 1
ATOM 890 C C . TYR A 1 114 ? 1.835 10.644 2.604 1.00 90.69 114 TYR A C 1
ATOM 892 O O . TYR A 1 114 ? 2.603 9.807 2.129 1.00 90.69 114 TYR A O 1
ATOM 900 N N . HIS A 1 115 ? 2.170 11.418 3.633 1.00 89.06 115 HIS A N 1
ATOM 901 C CA . HIS A 1 115 ? 3.456 11.330 4.321 1.00 89.06 115 HIS A CA 1
ATOM 902 C C . HIS A 1 115 ? 3.224 10.634 5.658 1.00 89.06 115 HIS A C 1
ATOM 904 O O . HIS A 1 115 ? 2.791 11.239 6.638 1.00 89.06 115 HIS A O 1
ATOM 910 N N . VAL A 1 116 ? 3.444 9.325 5.663 1.00 85.62 116 VAL A N 1
ATOM 911 C CA . VAL A 1 116 ? 3.170 8.439 6.792 1.00 85.62 116 VAL A CA 1
ATOM 912 C C . VAL A 1 116 ? 4.410 8.353 7.662 1.00 85.62 116 VAL A C 1
ATOM 914 O O . VAL A 1 116 ? 5.492 8.045 7.176 1.00 85.62 116 VAL A O 1
ATOM 917 N N . THR A 1 117 ? 4.263 8.613 8.955 1.00 84.50 117 THR A N 1
ATOM 918 C CA . THR A 1 117 ? 5.356 8.471 9.925 1.00 84.50 117 THR A CA 1
ATOM 919 C C . THR A 1 117 ? 5.090 7.312 10.875 1.00 84.50 117 THR A C 1
ATOM 921 O O . THR A 1 117 ? 3.936 6.934 11.094 1.00 84.50 117 THR A O 1
ATOM 924 N N . ASP A 1 118 ? 6.143 6.801 11.511 1.00 79.25 118 ASP A N 1
ATOM 925 C CA . ASP A 1 118 ? 6.002 5.819 12.598 1.00 79.25 118 ASP A CA 1
ATOM 926 C C . ASP A 1 118 ? 5.074 6.329 13.709 1.00 79.25 118 ASP A C 1
ATOM 928 O O . ASP A 1 118 ? 4.244 5.585 14.235 1.00 79.25 118 ASP A O 1
ATOM 932 N N . TYR A 1 119 ? 5.155 7.629 14.022 1.00 81.00 119 TYR A N 1
ATOM 933 C CA . TYR A 1 119 ? 4.269 8.267 14.992 1.00 81.00 119 TYR A CA 1
ATOM 934 C C . TYR A 1 119 ? 2.802 8.153 14.567 1.00 81.00 119 TYR A C 1
ATOM 936 O O . TYR A 1 119 ? 1.982 7.691 15.357 1.00 81.00 119 TYR A O 1
ATOM 944 N N . TYR A 1 120 ? 2.470 8.487 13.316 1.00 83.00 120 TYR A N 1
ATOM 945 C CA . TYR A 1 120 ? 1.106 8.335 12.805 1.00 83.00 120 TYR A CA 1
ATOM 946 C C . TYR A 1 120 ? 0.604 6.891 12.960 1.00 83.00 120 TYR A C 1
ATOM 948 O O . TYR A 1 120 ? -0.442 6.670 13.571 1.00 83.00 120 TYR A O 1
ATOM 956 N N . LEU A 1 121 ? 1.381 5.898 12.519 1.00 80.88 121 LEU A N 1
ATOM 957 C CA . LEU A 1 121 ? 1.011 4.483 12.649 1.00 80.88 121 LEU A CA 1
ATOM 958 C C . LEU A 1 121 ? 0.833 4.043 14.113 1.00 80.88 121 LEU A C 1
ATOM 960 O O . LEU A 1 121 ? -0.037 3.219 14.412 1.00 80.88 121 LEU A O 1
ATOM 964 N N . SER A 1 122 ? 1.617 4.607 15.038 1.00 80.81 122 SER A N 1
ATOM 965 C CA . SER A 1 122 ? 1.489 4.335 16.475 1.00 80.81 122 SER A CA 1
ATOM 966 C C . SER A 1 122 ? 0.202 4.900 17.087 1.00 80.81 122 SER A C 1
ATOM 968 O O . SER A 1 122 ? -0.324 4.320 18.036 1.00 80.81 122 SER A O 1
ATOM 970 N N . THR A 1 123 ? -0.342 5.988 16.525 1.00 81.25 123 THR A N 1
ATOM 971 C CA . THR A 1 123 ? -1.602 6.590 16.998 1.00 81.25 123 THR A CA 1
ATOM 972 C C . THR A 1 123 ? -2.842 5.814 16.559 1.00 81.25 123 THR A C 1
ATOM 974 O O . THR A 1 123 ? -3.894 5.929 17.188 1.00 81.25 123 THR A O 1
ATOM 977 N N . ILE A 1 124 ? -2.724 4.984 15.519 1.00 81.00 124 ILE A N 1
ATOM 978 C CA . ILE A 1 124 ? -3.814 4.129 15.053 1.00 81.00 124 ILE A CA 1
ATOM 979 C C . ILE A 1 124 ? -3.926 2.916 15.975 1.00 81.00 124 ILE A C 1
ATOM 981 O O . ILE A 1 124 ? -3.094 1.997 15.967 1.00 81.00 124 ILE A O 1
ATOM 985 N N . VAL A 1 125 ? -5.002 2.895 16.755 1.00 73.25 125 VAL A N 1
ATOM 986 C CA . VAL A 1 125 ? -5.420 1.715 17.507 1.00 73.25 125 VAL A CA 1
ATOM 987 C C . VAL A 1 125 ? -6.145 0.789 16.536 1.00 73.25 125 VAL A C 1
ATOM 989 O O . VAL A 1 125 ? -7.220 1.129 16.045 1.00 73.25 125 VAL A O 1
ATOM 992 N N . SER A 1 126 ? -5.567 -0.381 16.245 1.00 62.53 126 SER A N 1
ATOM 993 C CA . SER A 1 126 ? -6.325 -1.441 15.577 1.00 62.53 126 SER A CA 1
ATOM 994 C C . SER A 1 126 ? -7.428 -1.869 16.530 1.00 62.53 126 SER A C 1
ATOM 996 O O . SER A 1 126 ? -7.147 -2.447 17.583 1.00 62.53 126 SER A O 1
ATOM 998 N N . GLU A 1 127 ? -8.680 -1.575 16.189 1.00 58.34 127 GLU A N 1
ATOM 999 C CA . GLU A 1 127 ? -9.814 -2.185 16.866 1.00 58.34 127 GLU A CA 1
ATOM 1000 C C . GLU A 1 127 ? -9.716 -3.691 16.616 1.00 58.34 127 GLU A C 1
ATOM 1002 O O . GLU A 1 127 ? -10.093 -4.188 15.557 1.00 58.34 127 GLU A O 1
ATOM 1007 N N . LYS A 1 128 ? -9.159 -4.439 17.578 1.00 50.81 128 LYS A N 1
ATOM 1008 C CA . LYS A 1 128 ? -9.335 -5.888 17.587 1.00 50.81 128 LYS A CA 1
ATOM 1009 C C . LYS A 1 128 ? -10.833 -6.109 17.590 1.00 50.81 128 LYS A C 1
ATOM 1011 O O . LYS A 1 128 ? -11.506 -5.718 18.544 1.00 50.81 128 LYS A O 1
ATOM 1016 N N . THR A 1 129 ? -11.346 -6.721 16.531 1.00 46.91 129 THR A N 1
ATOM 1017 C CA . THR A 1 129 ? -12.713 -7.214 16.509 1.00 46.91 129 THR A CA 1
ATOM 1018 C C . THR A 1 129 ? -12.842 -8.124 17.724 1.00 46.91 129 THR A C 1
ATOM 1020 O O . THR A 1 129 ? -12.257 -9.206 17.766 1.00 46.91 129 THR A O 1
ATOM 1023 N N . LEU A 1 130 ? -13.521 -7.652 18.772 1.00 41.94 130 LEU A N 1
ATOM 1024 C CA . LEU A 1 130 ? -13.910 -8.497 19.886 1.00 41.94 130 LEU A CA 1
ATOM 1025 C C . LEU A 1 130 ? -14.877 -9.504 19.281 1.00 41.94 130 LEU A C 1
ATOM 1027 O O . LEU A 1 130 ? -16.062 -9.214 19.114 1.00 41.94 130 LEU A O 1
ATOM 1031 N N . ILE A 1 131 ? -14.358 -10.667 18.888 1.00 46.47 131 ILE A N 1
ATOM 1032 C CA . ILE A 1 131 ? -15.185 -11.821 18.583 1.00 46.47 131 ILE A CA 1
ATOM 1033 C C . ILE A 1 131 ? -15.934 -12.086 19.886 1.00 46.47 131 ILE A C 1
ATOM 1035 O O . ILE A 1 131 ? -15.375 -12.623 20.843 1.00 46.47 131 ILE A O 1
ATOM 1039 N N . LYS A 1 132 ? -17.192 -11.641 19.960 1.00 41.66 132 LYS A N 1
ATOM 1040 C CA . LYS A 1 132 ? -18.135 -12.163 20.940 1.00 41.66 132 LYS A CA 1
ATOM 1041 C C . LYS A 1 132 ? -18.229 -13.649 20.628 1.00 41.66 132 LYS A C 1
ATOM 1043 O O . LYS A 1 132 ? -18.926 -14.037 19.695 1.00 41.66 132 LYS A O 1
ATOM 1048 N N . ALA A 1 133 ? -17.491 -14.463 21.375 1.00 39.62 133 ALA A N 1
ATOM 1049 C CA . ALA A 1 133 ? -17.813 -15.868 21.494 1.00 39.62 133 ALA A CA 1
ATOM 1050 C C . ALA A 1 133 ? -19.265 -15.916 21.982 1.00 39.62 133 ALA A C 1
ATOM 1052 O O . ALA A 1 133 ? -19.571 -15.450 23.081 1.00 39.62 133 ALA A O 1
ATOM 1053 N N . ALA A 1 134 ? -20.175 -16.346 21.111 1.00 42.41 134 ALA A N 1
ATOM 1054 C CA . ALA A 1 134 ? -21.510 -16.714 21.538 1.00 42.41 134 ALA A CA 1
ATOM 1055 C C . ALA A 1 134 ? -21.346 -17.939 22.447 1.00 42.41 134 ALA A C 1
ATOM 1057 O O . ALA A 1 134 ? -20.751 -18.933 22.026 1.00 42.41 134 ALA A O 1
ATOM 1058 N N . CYS A 1 135 ? -21.762 -17.782 23.704 1.00 35.91 135 CYS A N 1
ATOM 1059 C CA . CYS A 1 135 ? -21.769 -18.821 24.729 1.00 35.91 135 CYS A CA 1
ATOM 1060 C C . CYS A 1 135 ? -22.706 -19.976 24.368 1.00 35.91 135 CYS A C 1
ATOM 1062 O O . CYS A 1 135 ? -23.747 -19.703 23.724 1.00 35.91 135 CYS A O 1
#

Radius of gyration: 17.6 Å; Cα contacts (8 Å, |Δi|>4): 219; chains: 1; bounding box: 45×62×39 Å

Foldseek 3Di:
DDDDDDPDDPPDPDQDPDDDPPDDDKGKWKWFWDADPNFIEIETEDDPVCLALLNQLLQCDCPLHPHGQKYWYANLVVLGTDWMAGNRSDTDDDDPVNSVVSVCVSVVHGPDMDTDIPVSSVPRDDPPPPPPPPD